Protein AF-0000000075577853 (afdb_homodimer)

Secondary structure (DSSP, 8-state):
-PPEEEEEEEEEEEEEEEEEETTEEEEEEEEE----TT--HHHHHHHHHHHHTTSSSEEEEEEEEEEEEEE---/-PPEEEEEEEEEEEEEEEEEETTEEEEEEEEE----TT--HHHHHHHHHHHHTTSSSEEEEEEEEEEEEEE---

InterPro domains:
  IPR012454 Domain of unknown function DUF1659 [PF07872] (3-71)

Nearest PDB structures (foldseek):
  8pw4-assembly2_B  TM=3.998E-01  e=3.072E-02  Salasvirus phi29
  8gkr-assembly1_A  TM=3.000E-01  e=1.582E+00  Homo sapiens
  4v8p-assembly2_DX  TM=3.932E-01  e=8.732E+00  Tetrahymena thermophila
  8pw4-assembly2_B  TM=4.000E-01  e=3.449E-02  Salasvirus phi29
  7qxs-assembly1_A  TM=3.908E-01  e=1.394E+00  Homo sapiens

Structure (mmCIF, N/CA/C/O backbone):
data_AF-0000000075577853-model_v1
#
loop_
_entity.id
_entity.type
_entity.pdbx_description
1 polymer 'DUF1659 domain-containing protein'
#
loop_
_atom_site.group_PDB
_atom_site.id
_atom_site.type_symbol
_atom_site.label_atom_id
_atom_site.label_alt_id
_atom_site.label_comp_id
_atom_site.label_asym_id
_atom_site.label_entity_id
_atom_site.label_seq_id
_atom_site.pdbx_PDB_ins_code
_atom_site.Cartn_x
_atom_site.Cartn_y
_atom_site.Cartn_z
_atom_site.occupancy
_atom_site.B_iso_or_equiv
_atom_site.auth_seq_id
_atom_site.auth_comp_id
_atom_site.auth_asym_id
_atom_site.auth_atom_id
_atom_site.pdbx_PDB_model_num
ATOM 1 N N . MET A 1 1 ? -2.492 -12.086 -23.734 1 73.75 1 MET A N 1
ATOM 2 C CA . MET A 1 1 ? -3.721 -11.336 -23.484 1 73.75 1 MET A CA 1
ATOM 3 C C . MET A 1 1 ? -3.498 -10.281 -22.406 1 73.75 1 MET A C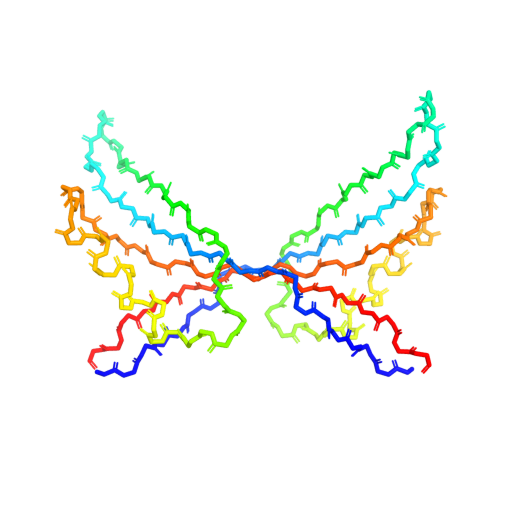 1
ATOM 5 O O . MET A 1 1 ? -2.572 -10.391 -21.594 1 73.75 1 MET A O 1
ATOM 9 N N . PRO A 1 2 ? -4.164 -9.008 -22.469 1 87.06 2 PRO A N 1
ATOM 10 C CA . PRO A 1 2 ? -3.83 -7.91 -21.562 1 87.06 2 PRO A CA 1
ATOM 11 C C . PRO A 1 2 ? -4.246 -8.188 -20.109 1 87.06 2 PRO A C 1
ATOM 13 O O . PRO A 1 2 ? -5.219 -8.914 -19.875 1 87.06 2 PRO A O 1
ATOM 16 N N . VAL A 1 3 ? -3.328 -7.934 -19.172 1 95.31 3 VAL A N 1
ATOM 17 C CA . VAL A 1 3 ? -3.635 -8.008 -17.75 1 95.31 3 VAL A CA 1
ATOM 18 C C . VAL A 1 3 ? -4.715 -6.984 -17.391 1 95.31 3 VAL A C 1
ATOM 20 O O . VAL A 1 3 ? -4.676 -5.848 -17.875 1 95.31 3 VAL A O 1
ATOM 23 N N . THR A 1 4 ? -5.824 -7.445 -16.766 1 96.25 4 THR A N 1
ATOM 24 C CA . THR A 1 4 ? -6.816 -6.523 -16.219 1 96.25 4 THR A CA 1
ATOM 25 C C . THR A 1 4 ? -6.645 -6.371 -14.711 1 96.25 4 THR A C 1
ATOM 27 O O . THR A 1 4 ? -5.82 -7.059 -14.102 1 96.25 4 THR A O 1
ATOM 30 N N . THR A 1 5 ? -7.34 -5.367 -14.242 1 96.06 5 THR A N 1
ATOM 31 C CA . THR A 1 5 ? -7.125 -5.09 -12.828 1 96.06 5 THR A CA 1
ATOM 32 C C . THR A 1 5 ? -8.453 -4.973 -12.094 1 96.06 5 THR A C 1
ATOM 34 O O . THR A 1 5 ? -9.477 -4.637 -12.695 1 96.06 5 THR A O 1
ATOM 37 N N . ASP A 1 6 ? -8.367 -5.379 -10.82 1 96.31 6 ASP A N 1
ATOM 38 C CA . ASP A 1 6 ? -9.477 -5.113 -9.914 1 96.31 6 ASP A CA 1
ATOM 39 C C . ASP A 1 6 ? -9.008 -4.332 -8.688 1 96.31 6 ASP A C 1
ATOM 41 O O . ASP A 1 6 ? -7.957 -4.637 -8.117 1 96.31 6 ASP A O 1
ATOM 45 N N . PHE A 1 7 ? -9.836 -3.303 -8.43 1 94.44 7 PHE A N 1
ATOM 46 C CA . PHE A 1 7 ? -9.555 -2.518 -7.234 1 94.44 7 PHE A CA 1
ATOM 47 C C . PHE A 1 7 ? -9.742 -3.359 -5.98 1 94.44 7 PHE A C 1
ATOM 49 O O . PHE A 1 7 ? -10.766 -4.027 -5.824 1 94.44 7 PHE A O 1
ATOM 56 N N . LEU A 1 8 ? -8.703 -3.332 -5.133 1 96 8 LEU A N 1
ATOM 57 C CA . LEU A 1 8 ? -8.844 -4.059 -3.875 1 96 8 LEU A CA 1
ATOM 58 C C . LEU A 1 8 ? -9.102 -3.098 -2.721 1 96 8 LEU A C 1
ATOM 60 O O . LEU A 1 8 ? -10.094 -3.229 -2.008 1 96 8 LEU A O 1
ATOM 64 N N . SER A 1 9 ? -8.125 -2.178 -2.506 1 95.5 9 SER A N 1
ATOM 65 C CA . SER A 1 9 ? -8.281 -1.248 -1.393 1 95.5 9 SER A CA 1
ATOM 66 C C . SER A 1 9 ? -7.527 0.053 -1.646 1 95.5 9 SER A C 1
ATOM 68 O O . SER A 1 9 ? -6.68 0.121 -2.539 1 95.5 9 SER A O 1
ATOM 70 N N . ASN A 1 10 ? -7.898 1.061 -0.938 1 94.25 10 ASN A N 1
ATOM 71 C CA . ASN A 1 10 ? -7.191 2.334 -0.854 1 94.25 10 ASN A CA 1
ATOM 72 C C . ASN A 1 10 ? -7.074 2.814 0.589 1 94.25 10 ASN A C 1
ATOM 74 O O . ASN A 1 10 ? -7.965 2.572 1.404 1 94.25 10 ASN A O 1
ATOM 78 N N . LYS A 1 11 ? -5.902 3.328 0.87 1 96.94 11 LYS A N 1
ATOM 79 C CA . LYS A 1 11 ? -5.664 3.857 2.209 1 96.94 11 LYS A CA 1
ATOM 80 C C . LYS A 1 11 ? -5.059 5.254 2.15 1 96.94 11 LYS A C 1
ATOM 82 O O . LYS A 1 11 ? -4.289 5.566 1.237 1 96.94 11 LYS A O 1
ATOM 87 N N . LEU A 1 12 ? -5.434 6.066 3.168 1 97.75 12 LEU A N 1
ATOM 88 C CA . LEU A 1 12 ? -4.844 7.383 3.398 1 97.75 12 LEU A CA 1
ATOM 89 C C . LEU A 1 12 ? -3.916 7.359 4.605 1 97.75 12 LEU A C 1
ATOM 91 O O . LEU A 1 12 ? -4.324 6.957 5.699 1 97.75 12 LEU A O 1
ATOM 95 N N . GLN A 1 13 ? -2.721 7.695 4.348 1 98.06 13 GLN A N 1
ATOM 96 C CA . GLN A 1 13 ? -1.759 7.828 5.438 1 98.06 13 GLN A CA 1
ATOM 97 C C . GLN A 1 13 ? -1.388 9.289 5.668 1 98.06 13 GLN A C 1
ATOM 99 O O . GLN A 1 13 ? -0.847 9.945 4.773 1 98.06 13 GLN A O 1
ATOM 104 N N . VAL A 1 14 ? -1.714 9.758 6.875 1 98 14 VAL A N 1
ATOM 105 C CA . VAL A 1 14 ? -1.328 11.109 7.273 1 98 14 VAL A CA 1
ATOM 106 C C . VAL A 1 14 ? -0.117 11.047 8.203 1 98 14 VAL A C 1
ATOM 108 O O . VAL A 1 14 ? -0.167 10.406 9.258 1 98 14 VAL A O 1
ATOM 111 N N . ARG A 1 15 ? 0.912 11.656 7.797 1 98 15 ARG A N 1
ATOM 112 C CA . ARG A 1 15 ? 2.125 11.711 8.609 1 98 15 ARG A CA 1
ATOM 113 C C . ARG A 1 15 ? 2.268 13.07 9.281 1 98 15 ARG A C 1
ATOM 115 O O . ARG A 1 15 ? 2.34 14.102 8.609 1 98 15 ARG A O 1
ATOM 122 N N . SER A 1 16 ? 2.336 12.945 10.625 1 97.75 16 SER A N 1
ATOM 123 C CA . SER A 1 16 ? 2.389 14.164 11.414 1 97.75 16 SER A CA 1
ATOM 124 C C . SER A 1 16 ? 3.672 14.242 12.234 1 97.75 16 SER A C 1
ATOM 126 O O . SER A 1 16 ? 4.191 13.211 12.68 1 97.75 16 SER A O 1
ATOM 128 N N . ASN A 1 17 ? 4.109 15.438 12.43 1 97.25 17 ASN A N 1
ATOM 129 C CA . ASN A 1 17 ? 5.332 15.734 13.164 1 97.25 17 ASN A CA 1
ATOM 130 C C . ASN A 1 17 ? 5.035 16.031 14.633 1 97.25 17 ASN A C 1
ATOM 132 O O . ASN A 1 17 ? 4.328 17 14.945 1 97.25 17 ASN A O 1
ATOM 136 N N . TYR A 1 18 ? 5.602 15.203 15.539 1 96.19 18 TYR A N 1
ATOM 137 C CA . TYR A 1 18 ? 5.336 15.336 16.969 1 96.19 18 TYR A CA 1
ATOM 138 C C . TYR A 1 18 ? 6.5 16 17.688 1 96.19 18 TYR A C 1
ATOM 140 O O . TYR A 1 18 ? 6.621 15.922 18.906 1 96.19 18 TYR A O 1
ATOM 148 N N . GLY A 1 19 ? 7.328 16.609 16.828 1 95.25 19 GLY A N 1
ATOM 149 C CA . GLY A 1 19 ? 8.438 17.359 17.391 1 95.25 19 GLY A CA 1
ATOM 150 C C . GLY A 1 19 ? 9.719 16.531 17.484 1 95.25 19 GLY A C 1
ATOM 151 O O . GLY A 1 19 ? 9.977 15.688 16.641 1 95.25 19 GLY A O 1
ATOM 152 N N . VAL A 1 20 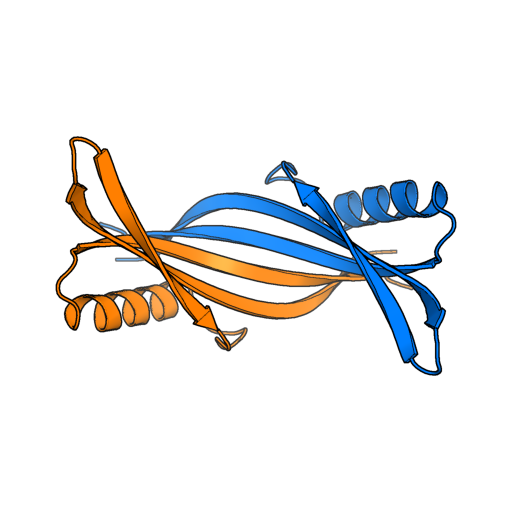? 10.766 17.047 18.297 1 95.5 20 VAL A N 1
ATOM 153 C CA . VAL A 1 20 ? 12.078 16.438 18.469 1 95.5 20 VAL A CA 1
ATOM 154 C C . VAL A 1 20 ? 12.195 15.836 19.859 1 95.5 20 VAL A C 1
ATOM 156 O O . VAL A 1 20 ? 11.852 16.484 20.859 1 95.5 20 VAL A O 1
ATOM 159 N N . VAL A 1 21 ? 12.438 14.547 19.906 1 94.44 21 VAL A N 1
ATOM 160 C CA . VAL A 1 21 ? 12.719 13.859 21.172 1 94.44 21 VAL A CA 1
ATOM 161 C C . VAL A 1 21 ? 14.148 13.32 21.156 1 94.44 21 VAL A C 1
ATOM 163 O O . VAL A 1 21 ? 14.531 12.586 20.234 1 94.44 21 VAL A O 1
ATOM 166 N N . ASP A 1 22 ? 14.938 13.742 22.141 1 96.25 22 ASP A N 1
ATOM 167 C CA . ASP A 1 22 ? 16.328 13.336 22.281 1 96.25 22 ASP A CA 1
ATOM 168 C C . ASP A 1 22 ? 17.109 13.625 21 1 96.25 22 ASP A C 1
ATOM 170 O O . ASP A 1 22 ? 17.859 12.773 20.531 1 96.25 22 ASP A O 1
ATOM 174 N N . GLY A 1 23 ? 16.828 14.648 20.312 1 95.56 23 GLY A N 1
ATOM 175 C CA . GLY A 1 23 ? 17.562 15.125 19.141 1 95.56 23 GLY A CA 1
ATOM 176 C C . GLY A 1 23 ? 17.094 14.508 17.844 1 95.56 23 GLY A C 1
ATOM 177 O O . GLY A 1 23 ? 17.641 14.781 16.781 1 95.56 23 GLY A O 1
ATOM 178 N N . LYS A 1 24 ? 16.062 13.688 17.984 1 95.56 24 LYS A N 1
ATOM 179 C CA . LYS A 1 24 ? 15.555 13.031 16.781 1 95.56 24 LYS A CA 1
ATOM 180 C C . LYS A 1 24 ? 14.102 13.43 16.516 1 95.56 24 LYS A C 1
ATOM 182 O O . LYS A 1 24 ? 13.312 13.562 17.453 1 95.56 24 LYS A O 1
ATOM 187 N N . GLU A 1 25 ? 13.797 13.727 15.258 1 95.69 25 GLU A N 1
ATOM 188 C CA . GLU A 1 25 ? 12.43 14.055 14.867 1 95.69 25 GLU A CA 1
ATOM 189 C C . GLU A 1 25 ? 11.508 12.844 15.023 1 95.69 25 GLU A C 1
ATOM 191 O O . GLU A 1 25 ? 11.883 11.727 14.68 1 95.69 25 GLU A O 1
ATOM 196 N N . VAL A 1 26 ? 10.352 13.125 15.609 1 96.88 26 VAL A N 1
ATOM 197 C CA . VAL A 1 26 ? 9.367 12.062 15.805 1 96.88 26 VAL A CA 1
ATOM 198 C C . VAL A 1 26 ? 8.211 12.25 14.82 1 96.88 26 VAL A C 1
ATOM 200 O O . VAL A 1 26 ? 7.453 13.219 14.922 1 96.88 26 VAL A O 1
ATOM 203 N N . ILE A 1 27 ? 8.117 11.391 13.828 1 96.69 27 ILE A N 1
ATOM 204 C CA . ILE A 1 27 ? 7.031 11.383 12.859 1 96.69 27 ILE A CA 1
ATOM 205 C C . ILE A 1 27 ? 6.148 10.156 13.094 1 96.69 27 ILE A C 1
ATOM 207 O O . ILE A 1 27 ? 6.648 9.039 13.219 1 96.69 27 ILE A O 1
ATOM 211 N N . LYS A 1 28 ? 4.844 10.453 13.258 1 96.62 28 LYS A N 1
ATOM 212 C CA . LYS A 1 28 ? 3.896 9.352 13.391 1 96.62 28 LYS A CA 1
ATOM 213 C C . LYS A 1 28 ? 2.906 9.328 12.227 1 96.62 28 LYS A C 1
ATOM 215 O O . LYS A 1 28 ? 2.463 10.383 11.766 1 96.62 28 LYS A O 1
ATOM 220 N N . SER A 1 29 ? 2.529 8.156 11.805 1 97.31 29 SER A N 1
ATOM 221 C CA . SER A 1 29 ? 1.593 7.969 10.703 1 97.31 29 SER A CA 1
ATOM 222 C C . SER A 1 29 ? 0.25 7.441 11.203 1 97.31 29 SER A C 1
ATOM 224 O O . SER A 1 29 ? 0.203 6.516 12.008 1 97.31 29 SER A O 1
ATOM 226 N N . LYS A 1 30 ? -0.764 8.07 10.805 1 96.62 30 LYS A N 1
ATOM 227 C CA . LYS A 1 30 ? -2.119 7.559 10.992 1 96.62 30 LYS A CA 1
ATOM 228 C C . LYS A 1 30 ? -2.727 7.105 9.672 1 96.62 30 LYS A C 1
ATOM 230 O O . LYS A 1 30 ? -2.662 7.828 8.672 1 96.62 30 LYS A O 1
ATOM 235 N N . THR A 1 31 ? -3.311 5.945 9.758 1 97.62 31 THR A N 1
ATOM 236 C CA . THR A 1 31 ? -3.84 5.352 8.531 1 97.62 31 THR A CA 1
ATOM 237 C C . THR A 1 31 ? -5.359 5.25 8.594 1 97.62 31 THR A C 1
ATOM 239 O O . THR A 1 31 ? -5.918 4.84 9.617 1 97.62 31 THR A O 1
ATOM 242 N N . TYR A 1 32 ? -6.004 5.664 7.555 1 95.31 32 TYR A N 1
ATOM 243 C CA . TYR A 1 32 ? -7.445 5.57 7.367 1 95.31 32 TYR A CA 1
ATOM 244 C C . TYR A 1 32 ? -7.785 4.699 6.164 1 95.31 32 TYR A C 1
ATOM 246 O O . TYR A 1 32 ? -7.363 4.984 5.043 1 95.31 32 TYR A O 1
ATOM 254 N N . SER A 1 33 ? -8.547 3.686 6.387 1 95.31 33 SER A N 1
ATOM 255 C CA . SER A 1 33 ? -8.875 2.707 5.355 1 95.31 33 SER A CA 1
ATOM 256 C C . SER A 1 33 ? -10.297 2.896 4.844 1 95.31 33 SER A C 1
ATOM 258 O O . SER A 1 33 ? -10.938 3.91 5.137 1 95.31 33 SER A O 1
ATOM 260 N N . HIS A 1 34 ? -10.625 2.182 3.805 1 90.56 34 HIS A N 1
ATOM 261 C CA . HIS A 1 34 ? -11.984 2.098 3.277 1 90.56 34 HIS A CA 1
ATOM 262 C C . HIS A 1 34 ? -12.352 3.361 2.506 1 90.56 34 HIS A C 1
ATOM 264 O O . HIS A 1 34 ? -13.492 3.834 2.588 1 90.56 34 HIS A O 1
ATOM 270 N N . LEU A 1 35 ? -11.422 3.973 1.837 1 92.38 35 LEU A N 1
ATOM 271 C CA . LEU A 1 35 ? -11.734 5.047 0.9 1 92.38 35 LEU A CA 1
ATOM 272 C C . LEU A 1 35 ? -12.43 4.5 -0.341 1 92.38 35 LEU A C 1
ATOM 274 O O . LEU A 1 35 ? -12.195 3.357 -0.738 1 92.38 35 LEU A O 1
ATOM 278 N N . LYS A 1 36 ? -13.305 5.363 -0.887 1 91.19 36 LYS A N 1
ATOM 279 C CA . LYS A 1 36 ? -13.977 4.961 -2.121 1 91.19 36 LYS A CA 1
ATOM 280 C C . LYS A 1 36 ? -12.992 4.852 -3.275 1 91.19 36 LYS A C 1
ATOM 282 O O . LYS A 1 36 ? -12.062 5.656 -3.385 1 91.19 36 LYS A O 1
ATOM 287 N N . GLU A 1 37 ? -13.141 3.922 -4.156 1 91.38 37 GLU A N 1
ATOM 288 C CA . GLU A 1 37 ? -12.336 3.768 -5.363 1 91.38 37 GLU A CA 1
ATOM 289 C C . GLU A 1 37 ? -12.383 5.027 -6.223 1 91.38 37 GLU A C 1
ATOM 291 O O . GLU A 1 37 ? -11.406 5.359 -6.902 1 91.38 37 GLU A O 1
ATOM 296 N N . THR A 1 38 ? -13.477 5.777 -6.145 1 94.12 38 THR A N 1
ATOM 297 C CA . THR A 1 38 ? -13.719 6.922 -7.016 1 94.12 38 THR A CA 1
ATOM 298 C C . THR A 1 38 ? -13.219 8.211 -6.363 1 94.12 38 THR A C 1
ATOM 300 O O . THR A 1 38 ? -13.305 9.289 -6.957 1 94.12 38 THR A O 1
ATOM 303 N N . ALA A 1 39 ? -12.773 8.109 -5.148 1 94.5 39 ALA A N 1
ATOM 304 C CA . ALA A 1 39 ? -12.273 9.305 -4.488 1 94.5 39 ALA A CA 1
ATOM 305 C C . ALA A 1 39 ? -11.125 9.93 -5.273 1 94.5 39 ALA A C 1
ATOM 307 O O . ALA A 1 39 ? -10.195 9.227 -5.68 1 94.5 39 ALA A O 1
ATOM 308 N N . THR A 1 40 ? -11.156 11.266 -5.473 1 94.62 40 THR A N 1
ATOM 309 C CA . THR A 1 40 ? -10.086 11.969 -6.172 1 94.62 40 THR A CA 1
ATOM 310 C C . THR A 1 40 ? -8.969 12.352 -5.207 1 94.62 40 THR A C 1
ATOM 312 O O . THR A 1 40 ? -9.188 12.422 -3.994 1 94.62 40 THR A O 1
ATOM 315 N N . ASP A 1 41 ? -7.805 12.602 -5.789 1 95.88 41 ASP A N 1
ATOM 316 C CA . ASP A 1 41 ? -6.684 13.055 -4.973 1 95.88 41 ASP A CA 1
ATOM 317 C C . ASP A 1 41 ? -7.031 14.352 -4.234 1 95.88 41 ASP A C 1
ATOM 319 O O . ASP A 1 41 ? -6.613 14.547 -3.092 1 95.88 41 ASP A O 1
ATOM 323 N N . ASP A 1 42 ? -7.805 15.203 -4.891 1 96.25 42 ASP A N 1
ATOM 324 C CA . ASP A 1 42 ? -8.234 16.453 -4.25 1 96.25 42 ASP A CA 1
ATOM 325 C C . ASP A 1 42 ? -9.109 16.172 -3.037 1 96.25 42 ASP A C 1
ATOM 327 O O . ASP A 1 42 ? -8.938 16.781 -1.981 1 96.25 42 ASP A O 1
ATOM 331 N N . ASP A 1 43 ? -10.07 15.219 -3.225 1 95.06 43 ASP A N 1
ATOM 332 C CA . ASP A 1 43 ? -10.969 14.859 -2.129 1 95.06 43 ASP A CA 1
ATOM 333 C C . ASP A 1 43 ? -10.195 14.25 -0.961 1 95.06 43 ASP A C 1
ATOM 335 O O . ASP A 1 43 ? -10.438 14.594 0.197 1 95.06 43 ASP A O 1
ATOM 339 N N . ILE A 1 44 ? -9.297 13.406 -1.264 1 96.75 44 ILE A N 1
ATOM 340 C CA . ILE A 1 44 ? -8.508 12.711 -0.255 1 96.75 44 ILE A CA 1
ATOM 341 C C . ILE A 1 44 ? -7.672 13.719 0.535 1 96.75 44 ILE A C 1
ATOM 343 O O . ILE A 1 44 ? -7.637 13.672 1.767 1 96.75 44 ILE A O 1
ATOM 347 N N . TYR A 1 45 ? -7.074 14.602 -0.151 1 97 45 TYR A N 1
ATOM 348 C CA . TYR A 1 45 ? -6.242 15.594 0.523 1 97 45 TYR A CA 1
ATOM 349 C C . TYR A 1 45 ? -7.082 16.5 1.414 1 97 45 TYR A C 1
ATOM 351 O O . TYR A 1 45 ? -6.66 16.859 2.514 1 97 45 TYR A O 1
ATOM 359 N N . ALA A 1 46 ? -8.203 16.875 0.911 1 96 46 ALA A N 1
ATOM 360 C CA . ALA A 1 46 ? -9.094 17.734 1.697 1 96 46 ALA A CA 1
ATOM 361 C C . ALA A 1 46 ? -9.477 17.062 3.012 1 96 46 ALA A C 1
ATOM 363 O O . ALA A 1 46 ? -9.531 17.703 4.059 1 96 46 ALA A O 1
ATOM 364 N N . VAL A 1 47 ? -9.758 15.766 2.982 1 95.75 47 VAL A N 1
ATOM 365 C CA . VAL A 1 47 ? -10.086 15.016 4.191 1 95.75 47 VAL A CA 1
ATOM 366 C C . VAL A 1 47 ? -8.891 15.016 5.141 1 95.75 47 VAL A C 1
ATOM 368 O O . VAL A 1 47 ? -9.047 15.25 6.34 1 95.75 47 VAL A O 1
ATOM 371 N N . ALA A 1 48 ? -7.707 14.758 4.605 1 97.06 48 ALA A N 1
ATOM 372 C CA . ALA A 1 48 ? -6.484 14.758 5.406 1 97.06 48 ALA A CA 1
ATOM 373 C C . ALA A 1 48 ? -6.305 16.094 6.133 1 97.06 48 ALA A C 1
ATOM 375 O O . ALA A 1 48 ? -5.977 16.125 7.32 1 97.06 48 ALA A O 1
ATOM 376 N N . GLU A 1 49 ? -6.559 17.156 5.355 1 95.75 49 GLU A N 1
ATOM 377 C CA . GLU A 1 49 ? -6.426 18.484 5.941 1 95.75 49 GLU A CA 1
ATOM 378 C C . GLU A 1 49 ? -7.426 18.703 7.074 1 95.75 49 GLU A C 1
ATOM 380 O O . GLU A 1 49 ? -7.086 19.281 8.109 1 95.75 49 GLU A O 1
ATOM 385 N N . SER A 1 50 ? -8.625 18.25 6.762 1 96.81 50 SER A N 1
ATOM 386 C CA . SER A 1 50 ? -9.656 18.375 7.781 1 96.81 50 SER A CA 1
ATOM 387 C C . SER A 1 50 ? -9.281 17.609 9.047 1 96.81 50 SER A C 1
ATOM 389 O O . SER A 1 50 ? -9.414 18.125 10.156 1 96.81 50 SER A O 1
ATOM 391 N N . LEU A 1 51 ? -8.781 16.422 8.867 1 95.56 51 LEU A N 1
ATOM 392 C CA . LEU A 1 51 ? -8.352 15.586 9.984 1 95.56 51 LEU A CA 1
ATOM 393 C C . LEU A 1 51 ? -7.195 16.234 10.734 1 95.56 51 LEU A C 1
ATOM 395 O O . LEU A 1 51 ? -7.191 16.266 11.969 1 95.56 51 LEU A O 1
ATOM 399 N N . ALA A 1 52 ? -6.266 16.719 10.023 1 95 52 ALA A N 1
ATOM 400 C CA . ALA A 1 52 ? -5.082 17.328 10.602 1 95 52 ALA A CA 1
ATOM 401 C C . ALA A 1 52 ? -5.453 18.562 11.422 1 95 52 ALA A C 1
ATOM 403 O O . ALA A 1 52 ? -4.824 18.859 12.438 1 95 52 ALA A O 1
ATOM 404 N N . SER A 1 53 ? -6.434 19.266 10.961 1 96.31 53 SER A N 1
ATOM 405 C CA . SER A 1 53 ? -6.832 20.5 11.625 1 96.31 53 SER A CA 1
ATOM 406 C C . SER A 1 53 ? -7.402 20.219 13.016 1 96.31 53 SER A C 1
ATOM 408 O O . SER A 1 53 ? -7.492 21.125 13.844 1 96.31 53 SER A O 1
ATOM 410 N N . LEU A 1 54 ? -7.723 18.984 13.305 1 94.44 54 LEU A N 1
ATOM 411 C CA . LEU A 1 54 ? -8.305 18.594 14.586 1 94.44 54 LEU A CA 1
ATOM 412 C C . LEU A 1 54 ? -7.242 18.031 15.516 1 94.44 54 LEU A C 1
ATOM 414 O O . LEU A 1 54 ? -7.555 17.578 16.625 1 94.44 54 LEU A O 1
ATOM 418 N N . GLN A 1 55 ? -6.004 18.047 15.094 1 93.81 55 GLN A N 1
ATOM 419 C CA . GLN A 1 55 ? -4.941 17.422 15.867 1 93.81 55 GLN A CA 1
ATOM 420 C C . GLN A 1 55 ? -3.871 18.422 16.266 1 93.81 55 GLN A C 1
ATOM 422 O O . GLN A 1 55 ? -3.777 19.5 15.688 1 93.81 55 GLN A O 1
ATOM 427 N N . VAL A 1 56 ? -3.168 18.078 17.219 1 94.94 56 VAL A N 1
ATOM 428 C CA . VAL A 1 56 ? -2.15 18.984 17.766 1 94.94 56 VAL A CA 1
ATOM 429 C C . VAL A 1 56 ? -0.903 18.938 16.891 1 94.94 56 VAL A C 1
ATOM 431 O O . VAL A 1 56 ? -0.337 19.984 16.547 1 94.94 56 VAL A O 1
ATOM 434 N N . PRO A 1 57 ? -0.454 17.766 16.547 1 96 57 PRO A N 1
ATOM 435 C CA . PRO A 1 57 ? 0.758 17.734 15.727 1 96 57 PRO A CA 1
ATOM 436 C C . PRO A 1 57 ? 0.549 18.359 14.344 1 96 57 PRO A C 1
ATOM 438 O O . PRO A 1 57 ? -0.575 18.375 13.836 1 96 57 PRO A O 1
ATOM 441 N N . THR A 1 58 ? 1.646 18.797 13.703 1 95.56 58 THR A N 1
ATOM 442 C CA . THR A 1 58 ? 1.578 19.391 12.367 1 95.56 58 THR A CA 1
ATOM 443 C C . THR A 1 58 ? 1.651 18.297 11.297 1 95.56 58 THR A C 1
ATOM 445 O O . THR A 1 58 ? 2.527 17.438 11.336 1 95.56 58 THR A O 1
ATOM 448 N N . MET A 1 59 ? 0.674 18.375 10.375 1 96.75 59 MET A N 1
ATOM 449 C CA . MET A 1 59 ? 0.689 17.453 9.234 1 96.75 59 MET A CA 1
ATOM 450 C C . MET A 1 59 ? 1.88 17.734 8.32 1 96.75 59 MET A C 1
ATOM 452 O O . MET A 1 59 ? 2.084 18.875 7.895 1 96.75 59 MET A O 1
ATOM 456 N N . GLU A 1 60 ? 2.641 16.688 8.102 1 96.31 60 GLU A N 1
ATOM 457 C CA . GLU A 1 60 ? 3.82 16.859 7.258 1 96.31 60 GLU A CA 1
ATOM 458 C C . GLU A 1 60 ? 3.59 16.25 5.875 1 96.31 60 GLU A C 1
A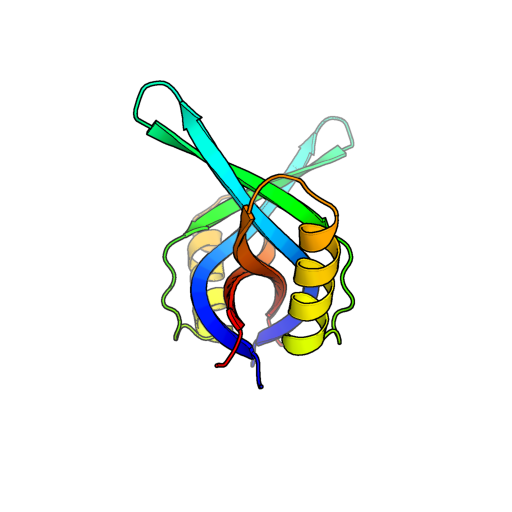TOM 460 O O . GLU A 1 60 ? 3.992 16.828 4.863 1 96.31 60 GLU A O 1
ATOM 465 N N . GLU A 1 61 ? 3.035 15.086 5.797 1 97.62 61 GLU A N 1
ATOM 466 C CA . GLU A 1 61 ? 2.846 14.391 4.523 1 97.62 61 GLU A CA 1
ATOM 467 C C . GLU A 1 61 ? 1.487 13.695 4.469 1 97.62 61 GLU A C 1
ATOM 469 O O . GLU A 1 61 ? 0.97 13.258 5.496 1 97.62 61 GLU A O 1
ATOM 474 N N . VAL A 1 62 ? 0.971 13.633 3.26 1 98.25 62 VAL A N 1
ATOM 475 C CA . VAL A 1 62 ? -0.213 12.844 2.936 1 98.25 62 VAL A CA 1
ATOM 476 C C . VAL A 1 62 ? 0.133 11.805 1.872 1 98.25 62 VAL A C 1
ATOM 478 O O . VAL A 1 62 ? 0.581 12.148 0.777 1 98.25 62 VAL A O 1
ATOM 481 N N . ILE A 1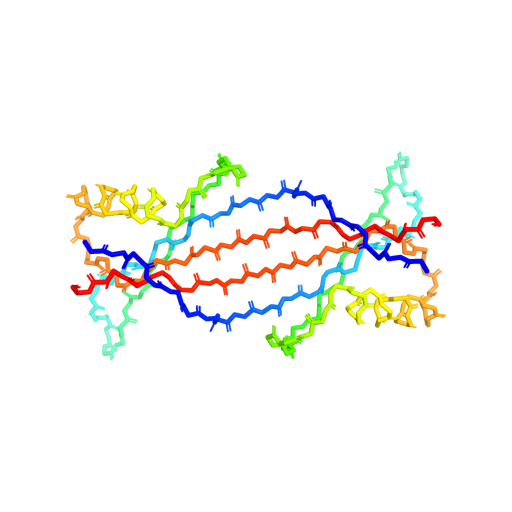 63 ? -0.039 10.523 2.23 1 98.19 63 ILE A N 1
ATOM 482 C CA . ILE A 1 63 ? 0.336 9.43 1.34 1 98.19 63 ILE A CA 1
ATOM 483 C C . ILE A 1 63 ? -0.89 8.578 1.023 1 98.19 63 ILE A C 1
ATOM 485 O O . ILE A 1 63 ? -1.648 8.211 1.925 1 98.19 63 ILE A O 1
ATOM 489 N N . LYS A 1 64 ? -1.133 8.359 -0.259 1 97.5 64 LYS A N 1
ATOM 490 C CA . LYS A 1 64 ? -2.16 7.445 -0.747 1 97.5 64 LYS A CA 1
ATOM 491 C C . LYS A 1 64 ? -1.568 6.078 -1.067 1 97.5 64 LYS A C 1
ATOM 493 O O . LYS A 1 64 ? -0.551 5.98 -1.758 1 97.5 64 LYS A O 1
ATOM 498 N N . ILE A 1 65 ? -2.174 5.066 -0.506 1 97.56 65 ILE A N 1
ATOM 499 C CA . ILE A 1 65 ? -1.75 3.693 -0.762 1 97.56 65 ILE A CA 1
ATOM 500 C C . ILE A 1 65 ? -2.871 2.93 -1.462 1 97.56 65 ILE A C 1
ATOM 502 O O . ILE A 1 65 ? -3.98 2.816 -0.932 1 97.56 65 ILE A O 1
ATOM 506 N N . GLU A 1 66 ? -2.605 2.41 -2.619 1 96.69 66 GLU A N 1
ATOM 507 C CA . GLU A 1 66 ? -3.598 1.675 -3.398 1 96.69 66 GLU A CA 1
ATOM 508 C C . GLU A 1 66 ? -3.15 0.235 -3.641 1 96.69 66 GLU A C 1
ATOM 510 O O . GLU A 1 66 ? -1.992 -0.012 -3.979 1 96.69 66 GLU A O 1
ATOM 515 N N . SER A 1 67 ? -4.055 -0.655 -3.344 1 97.56 67 SER A N 1
ATOM 516 C CA . SER A 1 67 ? -3.85 -2.064 -3.662 1 97.56 67 SER A CA 1
ATOM 517 C C . SER A 1 67 ? -4.73 -2.502 -4.828 1 97.56 67 SER A C 1
ATOM 519 O O . SER A 1 67 ? -5.941 -2.285 -4.812 1 97.56 67 SER A O 1
ATOM 521 N N . THR A 1 68 ? -4.156 -3.152 -5.758 1 97.12 68 THR A N 1
ATOM 522 C CA . THR A 1 68 ? -4.84 -3.568 -6.977 1 97.12 68 THR A CA 1
ATOM 523 C C . THR A 1 68 ? -4.535 -5.031 -7.293 1 97.12 68 THR A C 1
ATOM 525 O O . THR A 1 68 ? -3.381 -5.457 -7.242 1 97.12 68 THR A O 1
ATOM 528 N N . LEU A 1 69 ? -5.602 -5.785 -7.555 1 98.12 69 LEU A N 1
ATOM 529 C CA . LEU A 1 69 ? -5.457 -7.168 -7.996 1 98.12 69 LEU A CA 1
ATOM 530 C C . LEU A 1 69 ? -5.152 -7.234 -9.492 1 98.12 69 LEU A C 1
ATOM 532 O O . LEU A 1 69 ? -5.84 -6.602 -10.297 1 98.12 69 LEU A O 1
ATOM 536 N N . LEU A 1 70 ? -4.137 -7.93 -9.844 1 98 70 LEU A N 1
ATOM 537 C CA . LEU A 1 70 ? -3.822 -8.148 -11.25 1 98 70 LEU A CA 1
ATOM 538 C C . LEU A 1 70 ? -4.34 -9.508 -11.711 1 98 70 LEU A C 1
ATOM 540 O O . LEU A 1 70 ? -4.066 -10.531 -11.078 1 98 70 LEU A O 1
ATOM 544 N N . ILE A 1 71 ? -5.074 -9.484 -12.781 1 96.25 71 ILE A N 1
ATOM 545 C CA . ILE A 1 71 ? -5.723 -10.68 -13.289 1 96.25 71 ILE A CA 1
ATOM 546 C C . ILE A 1 71 ? -5.277 -10.938 -14.727 1 96.25 71 ILE A C 1
ATOM 548 O O . ILE A 1 71 ? -5.441 -10.078 -15.602 1 96.25 71 ILE A O 1
ATOM 552 N N . PRO A 1 72 ? -4.625 -12.102 -14.852 1 89.12 72 PRO A N 1
ATOM 553 C CA . PRO A 1 72 ? -4.258 -12.406 -16.234 1 89.12 72 PRO A CA 1
ATOM 554 C C . PRO A 1 72 ? -5.473 -12.508 -17.156 1 89.12 72 PRO A C 1
ATOM 556 O O . PRO A 1 72 ? -6.504 -13.055 -16.766 1 89.12 72 PRO A O 1
ATOM 559 N N . GLY A 1 73 ? -5.41 -11.609 -18.156 1 77.31 73 GLY A N 1
ATOM 560 C CA . GLY A 1 73 ? -6.473 -11.727 -19.156 1 77.31 73 GLY A CA 1
ATOM 561 C C . GLY A 1 73 ? -6.5 -13.078 -19.844 1 77.31 73 GLY A C 1
ATOM 562 O O . GLY A 1 73 ? -5.477 -13.766 -19.906 1 77.31 73 GLY A O 1
ATOM 563 N N . VAL A 1 74 ? -7.664 -13.633 -19.938 1 60.06 74 VAL A N 1
ATOM 564 C CA . VAL A 1 74 ? -7.836 -14.867 -20.703 1 60.06 74 VAL A CA 1
ATOM 565 C C . VAL A 1 74 ? -7.453 -14.625 -22.156 1 60.06 74 VAL A C 1
ATOM 567 O O . VAL A 1 74 ? -7.621 -13.516 -22.672 1 60.06 74 VAL A O 1
ATOM 570 N N . MET B 1 1 ? -6.422 25.078 -5.477 1 72.81 1 MET B N 1
ATOM 571 C CA . MET B 1 1 ? -5.344 24.719 -6.391 1 72.81 1 MET B CA 1
ATOM 572 C C . MET B 1 1 ? -5.219 23.203 -6.504 1 72.81 1 MET B C 1
ATOM 574 O O . MET B 1 1 ? -5.629 22.469 -5.602 1 72.81 1 MET B O 1
ATOM 578 N N . PRO B 1 2 ? -4.914 22.562 -7.762 1 87.44 2 PRO B N 1
ATOM 579 C CA . PRO B 1 2 ? -4.973 21.109 -7.941 1 87.44 2 PRO B CA 1
ATOM 580 C C . PRO B 1 2 ? -3.879 20.375 -7.168 1 87.44 2 PRO B C 1
ATOM 582 O O . PRO B 1 2 ? -2.793 20.922 -6.961 1 87.44 2 PRO B O 1
ATOM 585 N N . VAL B 1 3 ? -4.27 19.344 -6.438 1 95.38 3 VAL B N 1
ATOM 586 C CA . VAL B 1 3 ? -3.318 18.453 -5.773 1 95.38 3 VAL B CA 1
ATOM 587 C C . VAL B 1 3 ? -2.457 17.75 -6.816 1 95.38 3 VAL B C 1
ATOM 589 O O . VAL B 1 3 ? -2.963 17.297 -7.848 1 95.38 3 VAL B O 1
ATOM 592 N N . THR B 1 4 ? -1.111 17.859 -6.695 1 96.38 4 THR B N 1
ATOM 593 C CA . THR B 1 4 ? -0.21 17.078 -7.523 1 96.38 4 THR B CA 1
ATOM 594 C C . THR B 1 4 ? 0.324 15.875 -6.746 1 96.38 4 THR B C 1
ATOM 596 O O . THR B 1 4 ? 0.065 15.734 -5.547 1 96.38 4 THR B O 1
ATOM 599 N N . THR B 1 5 ? 0.91 15 -7.539 1 96.12 5 THR B N 1
ATOM 600 C CA . THR B 1 5 ? 1.334 13.773 -6.883 1 96.12 5 THR B CA 1
ATOM 601 C C . THR B 1 5 ? 2.793 13.461 -7.207 1 96.12 5 THR B C 1
ATOM 603 O O . THR B 1 5 ? 3.305 13.875 -8.25 1 96.12 5 THR B O 1
ATOM 606 N N . ASP B 1 6 ? 3.41 12.836 -6.199 1 96.38 6 ASP B N 1
ATOM 607 C CA . ASP B 1 6 ? 4.73 12.258 -6.43 1 96.38 6 ASP B CA 1
ATOM 608 C C . ASP B 1 6 ? 4.742 10.766 -6.094 1 96.38 6 ASP B C 1
ATOM 610 O O . ASP B 1 6 ? 4.195 10.352 -5.07 1 96.38 6 ASP B O 1
ATOM 614 N N . PHE B 1 7 ? 5.348 10.055 -7.086 1 94.56 7 PHE B N 1
ATOM 615 C CA . PHE B 1 7 ? 5.508 8.625 -6.859 1 94.56 7 PHE B CA 1
ATOM 616 C C . PHE B 1 7 ? 6.453 8.359 -5.695 1 94.56 7 PHE B C 1
ATOM 618 O O . PHE B 1 7 ? 7.551 8.922 -5.637 1 94.56 7 PHE B O 1
ATOM 625 N N . LEU B 1 8 ? 5.961 7.535 -4.75 1 96.06 8 LEU B N 1
ATOM 626 C CA . LEU B 1 8 ? 6.84 7.184 -3.643 1 96.06 8 LEU B CA 1
ATOM 627 C C . LEU B 1 8 ? 7.402 5.777 -3.82 1 96.06 8 LEU B C 1
ATOM 629 O O . LEU B 1 8 ? 8.625 5.59 -3.834 1 96.06 8 LEU B O 1
ATOM 633 N N . SER B 1 9 ? 6.473 4.785 -3.873 1 95.62 9 SER B N 1
ATOM 634 C CA . SER B 1 9 ? 6.934 3.406 -4.004 1 95.62 9 SER B CA 1
ATOM 635 C C . SER B 1 9 ? 5.887 2.531 -4.68 1 95.62 9 SER B C 1
ATOM 637 O O . SER B 1 9 ? 4.727 2.93 -4.805 1 95.62 9 SER B O 1
ATOM 639 N N . ASN B 1 10 ? 6.324 1.424 -5.172 1 94.12 10 ASN B N 1
ATOM 640 C CA . ASN B 1 10 ? 5.48 0.341 -5.668 1 94.12 10 ASN B CA 1
ATOM 641 C C . ASN B 1 10 ? 5.965 -1.019 -5.172 1 94.12 10 ASN B C 1
ATOM 643 O O . ASN B 1 10 ? 7.16 -1.221 -4.969 1 94.12 10 ASN B O 1
ATOM 647 N N . LYS B 1 11 ? 4.98 -1.812 -4.836 1 96.94 11 LYS B N 1
ATOM 648 C CA . LYS B 1 11 ? 5.301 -3.16 -4.375 1 96.94 11 LYS B CA 1
ATOM 649 C C . LYS B 1 11 ? 4.453 -4.203 -5.102 1 96.94 11 LYS B C 1
ATOM 651 O O . LYS B 1 11 ? 3.299 -3.945 -5.438 1 96.94 11 LYS B O 1
ATOM 656 N N . LEU B 1 12 ? 5.09 -5.387 -5.301 1 97.81 12 LEU B N 1
ATOM 657 C CA . LEU B 1 12 ? 4.414 -6.57 -5.82 1 97.81 12 LEU B CA 1
ATOM 658 C C . LEU B 1 12 ? 4.199 -7.602 -4.715 1 97.81 12 LEU B C 1
ATOM 660 O O . LEU B 1 12 ? 5.152 -8.008 -4.047 1 97.81 12 LEU B O 1
ATOM 664 N N . GLN B 1 13 ? 2.984 -7.906 -4.516 1 98.06 13 GLN B N 1
ATOM 665 C CA . GLN B 1 13 ? 2.656 -8.969 -3.57 1 98.06 13 GLN B CA 1
ATOM 666 C C . GLN B 1 13 ? 2.127 -10.203 -4.293 1 98.06 13 GLN B C 1
ATOM 668 O O . GLN B 1 13 ? 1.097 -10.141 -4.965 1 98.06 13 GLN B O 1
ATOM 673 N N . VAL B 1 14 ? 2.879 -11.289 -4.145 1 98 14 VAL B N 1
ATOM 674 C CA . VAL B 1 14 ? 2.447 -12.57 -4.695 1 98 14 VAL B CA 1
ATOM 675 C C . VAL B 1 14 ? 1.873 -13.445 -3.58 1 98 14 VAL B C 1
ATOM 677 O O . VAL B 1 14 ? 2.555 -13.727 -2.592 1 98 14 VAL B O 1
ATOM 680 N N . ARG B 1 15 ? 0.669 -13.812 -3.73 1 98 15 ARG B N 1
ATOM 681 C CA . ARG B 1 15 ? 0.014 -14.68 -2.758 1 98 15 ARG B CA 1
ATOM 682 C C . ARG B 1 15 ? -0.081 -16.109 -3.279 1 98 15 ARG B C 1
ATOM 684 O O . ARG B 1 15 ? -0.687 -16.359 -4.324 1 98 15 ARG B O 1
ATOM 691 N N . SER B 1 16 ? 0.539 -16.969 -2.451 1 97.81 16 SER B N 1
ATOM 692 C CA . SER B 1 16 ? 0.602 -18.375 -2.863 1 97.81 16 SER B CA 1
ATOM 693 C C . SER B 1 16 ? -0.115 -19.281 -1.865 1 97.81 16 SER B C 1
ATOM 695 O O . SER B 1 16 ? -0.112 -19 -0.663 1 97.81 16 SER B O 1
ATOM 697 N N . ASN B 1 17 ? -0.688 -20.312 -2.396 1 97.25 17 ASN B N 1
ATOM 698 C CA . ASN B 1 17 ? -1.437 -21.297 -1.63 1 97.25 17 ASN B CA 1
ATOM 699 C C . ASN B 1 17 ? -0.552 -22.469 -1.215 1 97.25 17 ASN B C 1
ATOM 701 O O . ASN B 1 17 ? -0.006 -23.172 -2.066 1 97.25 17 ASN B O 1
ATOM 705 N N . TYR B 1 18 ? -0.406 -22.672 0.106 1 96.25 18 TYR B N 1
ATOM 706 C CA . TYR B 1 18 ? 0.479 -23.703 0.637 1 96.25 18 TYR B CA 1
ATOM 707 C C . TYR B 1 18 ? -0.315 -24.922 1.089 1 96.25 18 TYR B C 1
ATOM 709 O O . TYR B 1 18 ? 0.198 -25.766 1.829 1 96.25 18 TYR B O 1
ATOM 717 N N . GLY B 1 19 ? -1.57 -24.891 0.616 1 95.31 19 GLY B N 1
ATOM 718 C CA . GLY B 1 19 ? -2.404 -26.047 0.925 1 95.31 19 GLY B CA 1
ATOM 719 C C . GLY B 1 19 ? -3.268 -25.844 2.156 1 95.31 19 GLY B C 1
ATOM 720 O O . GLY B 1 19 ? -3.719 -24.734 2.428 1 95.31 19 GLY B O 1
ATOM 721 N N . VAL B 1 20 ? -3.883 -26.984 2.729 1 95.44 20 VAL B N 1
ATOM 722 C CA . VAL B 1 20 ? -4.785 -26.969 3.875 1 95.44 20 VAL B CA 1
ATOM 723 C C . VAL B 1 20 ? -4.09 -27.578 5.09 1 95.44 20 VAL B C 1
ATOM 725 O O . VAL B 1 20 ? -3.465 -28.641 4.996 1 95.44 20 VAL B O 1
ATOM 728 N N . VAL B 1 21 ? -3.992 -26.797 6.148 1 94.38 21 VAL B N 1
ATOM 729 C CA . VAL B 1 21 ? -3.484 -27.266 7.43 1 94.38 21 VAL B CA 1
ATOM 730 C C . VAL B 1 21 ? -4.59 -27.203 8.484 1 94.38 21 VAL B C 1
ATOM 732 O O . VAL B 1 21 ? -5.191 -26.156 8.695 1 94.38 21 VAL B O 1
ATOM 735 N N . ASP B 1 22 ? -4.883 -28.359 9.086 1 96.25 22 ASP B N 1
ATOM 736 C CA . ASP B 1 22 ? -5.914 -28.469 10.109 1 96.25 22 ASP B CA 1
ATOM 737 C C . ASP B 1 22 ? -7.254 -27.938 9.602 1 96.25 22 ASP B C 1
ATOM 739 O O . ASP B 1 22 ? -7.938 -27.188 10.305 1 96.25 22 ASP B O 1
ATOM 743 N N . GLY B 1 23 ? -7.562 -28.109 8.383 1 95.62 23 GLY B N 1
ATOM 744 C CA . GLY B 1 23 ? -8.844 -27.781 7.777 1 95.62 23 GLY B CA 1
ATOM 745 C C . GLY B 1 23 ? -8.93 -26.344 7.301 1 95.62 23 GLY B C 1
ATOM 746 O O . GLY B 1 23 ? -9.969 -25.906 6.809 1 95.62 23 GLY B O 1
ATOM 747 N N . LYS B 1 24 ? -7.824 -25.656 7.465 1 95.62 24 LYS B N 1
ATOM 748 C CA . LYS B 1 24 ? -7.816 -24.25 7.043 1 95.62 24 LYS B CA 1
ATOM 749 C C . LYS B 1 24 ? -6.793 -24.016 5.934 1 95.62 24 LYS B C 1
ATOM 751 O O . LYS B 1 24 ? -5.703 -24.594 5.957 1 95.62 24 LYS B O 1
ATOM 756 N N . GLU B 1 25 ? -7.195 -23.266 4.91 1 95.81 25 GLU B N 1
ATOM 757 C CA . GLU B 1 25 ? -6.289 -22.922 3.822 1 95.81 25 GLU B CA 1
ATOM 758 C C . GLU B 1 25 ? -5.168 -22 4.312 1 95.81 25 GLU B C 1
ATOM 760 O O . GLU B 1 25 ? -5.41 -21.078 5.094 1 95.81 25 GLU B O 1
ATOM 765 N N . VAL B 1 26 ? -3.965 -22.359 3.873 1 96.94 26 VAL B N 1
ATOM 766 C CA . VAL B 1 26 ? -2.805 -21.562 4.25 1 96.94 26 VAL B CA 1
ATOM 767 C C . VAL B 1 26 ? -2.33 -20.75 3.051 1 96.94 26 VAL B C 1
ATOM 769 O O . VAL B 1 26 ? -1.859 -21.312 2.057 1 96.94 26 VAL B O 1
ATOM 772 N N . ILE B 1 27 ? -2.527 -19.438 3.092 1 96.75 27 ILE B N 1
ATOM 773 C CA . ILE B 1 27 ? -2.061 -18.516 2.07 1 96.75 27 ILE B CA 1
ATOM 774 C C . ILE B 1 27 ? -0.932 -17.656 2.633 1 96.75 27 ILE B C 1
ATOM 776 O O . ILE B 1 27 ? -1.053 -17.094 3.727 1 96.75 27 ILE B O 1
ATOM 780 N N . LYS B 1 28 ? 0.178 -17.688 1.896 1 96.62 28 LYS B N 1
ATOM 781 C CA . LYS B 1 28 ? 1.288 -16.812 2.287 1 96.62 28 LYS B CA 1
ATOM 782 C C . LYS B 1 28 ? 1.58 -15.773 1.213 1 96.62 28 LYS B C 1
ATOM 784 O O . LYS B 1 28 ? 1.507 -16.062 0.018 1 96.62 28 LYS B O 1
ATOM 789 N N . SER B 1 29 ? 1.959 -14.609 1.614 1 97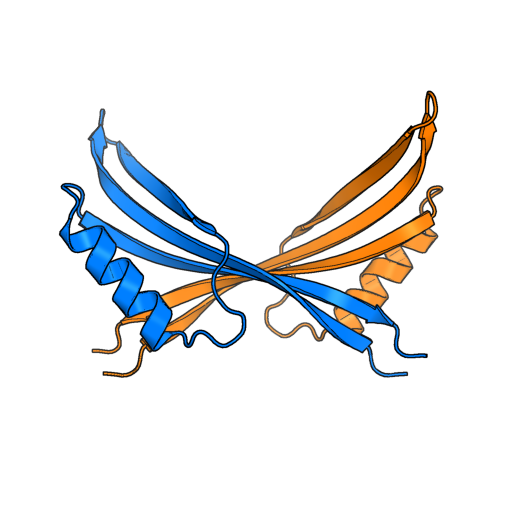.31 29 SER B N 1
ATOM 790 C CA . SER B 1 29 ? 2.27 -13.508 0.708 1 97.31 29 SER B CA 1
ATOM 791 C C . SER B 1 29 ? 3.764 -13.195 0.707 1 97.31 29 SER B C 1
ATOM 793 O O . SER B 1 29 ? 4.391 -13.125 1.767 1 97.31 29 SER B O 1
ATOM 795 N N . LYS B 1 30 ? 4.309 -13.109 -0.42 1 96.62 30 LYS B N 1
ATOM 796 C CA . LYS B 1 30 ? 5.664 -12.594 -0.604 1 96.62 30 LYS B CA 1
ATOM 797 C C . LYS B 1 30 ? 5.645 -11.227 -1.278 1 96.62 30 LYS B C 1
ATOM 799 O O . LYS B 1 30 ? 4.949 -11.031 -2.279 1 96.62 30 LYS B O 1
ATOM 804 N N . THR B 1 31 ? 6.441 -10.375 -0.704 1 97.62 31 THR B N 1
ATOM 805 C CA . THR B 1 31 ? 6.438 -9 -1.194 1 97.62 31 THR B CA 1
ATOM 806 C C . THR B 1 31 ? 7.785 -8.641 -1.813 1 97.62 31 THR B C 1
ATOM 808 O O . THR B 1 31 ? 8.836 -8.953 -1.249 1 97.62 31 THR B O 1
ATOM 811 N N . TYR B 1 32 ? 7.754 -8.047 -2.971 1 95.38 32 TYR B N 1
ATOM 812 C CA . TYR B 1 32 ? 8.914 -7.535 -3.691 1 95.38 32 TYR B CA 1
ATOM 813 C C . TYR B 1 32 ? 8.812 -6.027 -3.885 1 95.38 32 TYR B C 1
ATOM 815 O O . TYR B 1 32 ? 7.852 -5.531 -4.477 1 95.38 32 TYR B O 1
ATOM 823 N N . SER B 1 33 ? 9.789 -5.332 -3.428 1 95.38 33 SER B N 1
ATOM 824 C CA . SER B 1 33 ? 9.781 -3.873 -3.445 1 95.38 33 SER B CA 1
ATOM 825 C C . SER B 1 33 ? 10.711 -3.328 -4.523 1 95.38 33 SER B C 1
ATOM 827 O O . SER B 1 33 ? 11.18 -4.078 -5.387 1 95.38 33 SER B O 1
ATOM 829 N N . HIS B 1 34 ? 10.656 -2.045 -4.711 1 90.94 34 HIS B N 1
ATOM 830 C CA . HIS B 1 34 ? 11.578 -1.317 -5.57 1 90.94 34 HIS B CA 1
ATOM 831 C C . HIS B 1 34 ? 11.266 -1.551 -7.043 1 90.94 34 HIS B C 1
ATOM 833 O O . HIS B 1 34 ? 12.172 -1.671 -7.867 1 90.94 34 HIS B O 1
ATOM 839 N N . LEU B 1 35 ? 10.023 -1.709 -7.402 1 92.62 35 LEU B N 1
ATOM 840 C CA . LEU B 1 35 ? 9.617 -1.715 -8.805 1 92.62 35 LEU B CA 1
ATOM 841 C C . LEU B 1 35 ? 9.727 -0.319 -9.406 1 92.62 35 LEU B C 1
ATOM 843 O O . LEU B 1 35 ? 9.562 0.681 -8.703 1 92.62 35 LEU B O 1
ATOM 847 N N . LYS B 1 36 ? 10.023 -0.317 -10.711 1 91.06 36 LYS B N 1
ATOM 848 C CA . LYS B 1 36 ? 10.094 0.966 -11.406 1 91.06 36 LYS B CA 1
ATOM 849 C C . LYS B 1 36 ? 8.727 1.631 -11.477 1 91.06 36 LYS B C 1
ATOM 851 O O . LYS B 1 36 ? 7.711 0.954 -11.664 1 91.06 36 LYS B O 1
ATOM 856 N N . GLU B 1 37 ? 8.633 2.906 -11.391 1 91.44 37 GLU B N 1
ATOM 857 C CA . GLU B 1 37 ? 7.402 3.678 -11.555 1 91.44 37 GLU B CA 1
ATOM 858 C C . GLU B 1 37 ? 6.766 3.42 -12.922 1 91.44 37 GLU B C 1
ATOM 860 O O . GLU B 1 37 ? 5.543 3.455 -13.055 1 91.44 37 GLU B O 1
ATOM 865 N N . THR B 1 38 ? 7.578 3.094 -13.914 1 94.19 38 THR B N 1
ATOM 866 C CA . THR B 1 38 ? 7.121 2.969 -15.289 1 94.19 38 THR B CA 1
ATOM 867 C C . THR B 1 38 ? 6.734 1.525 -15.602 1 94.19 38 THR B C 1
ATOM 869 O O . THR B 1 38 ? 6.297 1.222 -16.719 1 94.19 38 THR B O 1
ATOM 872 N N . ALA B 1 39 ? 6.953 0.653 -14.656 1 94.5 39 ALA B N 1
ATOM 873 C CA . ALA B 1 39 ? 6.578 -0.739 -14.898 1 94.5 39 ALA B CA 1
ATOM 874 C C . ALA B 1 39 ? 5.09 -0.862 -15.211 1 94.5 39 ALA B C 1
ATOM 876 O O . ALA B 1 39 ? 4.254 -0.299 -14.5 1 94.5 39 ALA B O 1
ATOM 877 N N . THR B 1 40 ? 4.738 -1.634 -16.266 1 94.56 40 THR B N 1
ATOM 878 C CA . THR B 1 40 ? 3.344 -1.856 -16.625 1 94.56 40 THR B CA 1
ATOM 879 C C . THR B 1 40 ? 2.766 -3.033 -15.844 1 94.56 40 THR B C 1
ATOM 881 O O . THR B 1 40 ? 3.51 -3.887 -15.359 1 94.56 40 THR B O 1
ATOM 884 N N . ASP B 1 41 ? 1.447 -3.055 -15.773 1 95.81 41 ASP B N 1
ATOM 885 C CA . ASP B 1 41 ? 0.779 -4.18 -15.133 1 95.81 41 ASP B CA 1
ATOM 886 C C . ASP B 1 41 ? 1.151 -5.5 -15.805 1 95.81 41 ASP B C 1
ATOM 888 O O . ASP B 1 41 ? 1.297 -6.523 -15.141 1 95.81 41 ASP B O 1
ATOM 892 N N . ASP B 1 42 ? 1.312 -5.453 -17.141 1 96.12 42 ASP B N 1
ATOM 893 C CA . ASP B 1 42 ? 1.712 -6.656 -17.859 1 96.12 42 ASP B CA 1
ATOM 894 C C . ASP B 1 42 ? 3.102 -7.121 -17.438 1 96.12 42 ASP B C 1
ATOM 896 O O . ASP B 1 42 ? 3.324 -8.312 -17.219 1 96.12 42 ASP B O 1
ATOM 900 N N . ASP B 1 43 ? 4.035 -6.133 -17.328 1 95.06 43 ASP B N 1
ATOM 901 C CA . ASP B 1 43 ? 5.395 -6.461 -16.922 1 95.06 43 ASP B CA 1
ATOM 902 C C . ASP B 1 43 ? 5.422 -7.031 -15.5 1 95.06 43 ASP B C 1
ATOM 904 O O . ASP B 1 43 ? 6.109 -8.023 -15.234 1 95.06 43 ASP B O 1
ATOM 908 N N . ILE B 1 44 ? 4.695 -6.449 -14.641 1 96.75 44 ILE B N 1
ATOM 909 C CA . ILE B 1 44 ? 4.652 -6.852 -13.242 1 96.75 44 ILE B CA 1
ATOM 910 C C . ILE B 1 44 ? 4.098 -8.266 -13.125 1 96.75 44 ILE B C 1
ATOM 912 O O . ILE B 1 44 ? 4.664 -9.109 -12.422 1 96.75 44 ILE B O 1
ATOM 916 N N . TYR B 1 45 ? 3.076 -8.523 -13.828 1 96.94 45 TYR B N 1
ATOM 917 C CA . TYR B 1 45 ? 2.475 -9.852 -13.766 1 96.94 45 TYR B CA 1
ATOM 918 C C . TYR B 1 45 ? 3.422 -10.906 -14.32 1 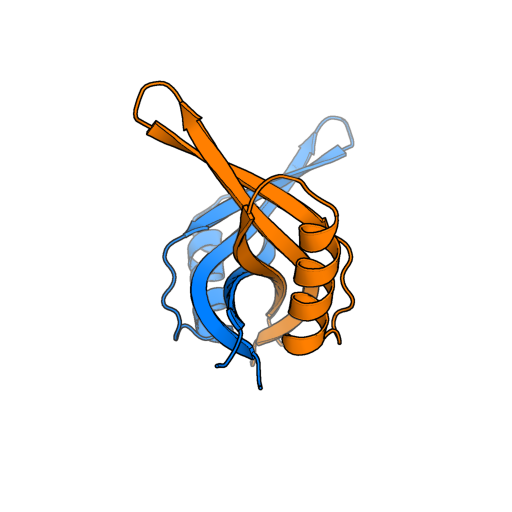96.94 45 TYR B C 1
ATOM 920 O O . TYR B 1 45 ? 3.506 -12.016 -13.789 1 96.94 45 TYR B O 1
ATOM 928 N N . ALA B 1 46 ? 4.055 -10.555 -15.391 1 95.94 46 ALA B N 1
ATOM 929 C CA . ALA B 1 46 ? 5 -11.492 -15.984 1 95.94 46 ALA B CA 1
ATOM 930 C C . ALA B 1 46 ? 6.098 -11.875 -14.992 1 95.94 46 ALA B C 1
ATOM 932 O O . ALA B 1 46 ? 6.504 -13.031 -14.922 1 95.94 46 ALA B O 1
ATOM 933 N N . VAL B 1 47 ? 6.609 -10.914 -14.242 1 95.75 47 VAL B N 1
ATOM 934 C CA . VAL B 1 47 ? 7.621 -11.172 -13.227 1 95.75 47 VAL B CA 1
ATOM 935 C C . VAL B 1 47 ? 7.051 -12.102 -12.156 1 95.75 47 VAL B C 1
ATOM 937 O O . VAL B 1 47 ? 7.703 -13.07 -11.75 1 95.75 47 VAL B O 1
ATOM 940 N N . A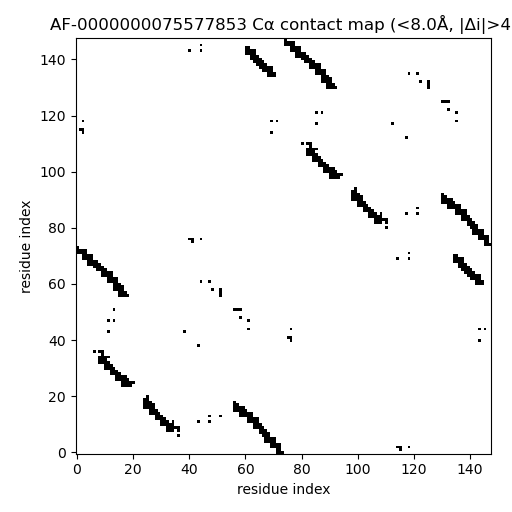LA B 1 48 ? 5.84 -11.812 -11.688 1 97.06 48 ALA B N 1
ATOM 941 C CA . ALA B 1 48 ? 5.176 -12.641 -10.688 1 97.06 48 ALA B CA 1
ATOM 942 C C . ALA B 1 48 ? 5.082 -14.094 -11.148 1 97.06 48 ALA B C 1
ATOM 944 O O . ALA B 1 48 ? 5.359 -15.016 -10.375 1 97.06 48 ALA B O 1
ATOM 945 N N . GLU B 1 49 ? 4.711 -14.219 -12.438 1 95.69 49 GLU B N 1
ATOM 946 C CA . GLU B 1 49 ? 4.586 -15.562 -12.992 1 95.69 49 GLU B CA 1
ATOM 947 C C . GLU B 1 49 ? 5.934 -16.281 -13.008 1 95.69 49 GLU B C 1
ATOM 949 O O . GLU B 1 49 ? 6.012 -17.469 -12.695 1 95.69 49 GLU B O 1
ATOM 954 N N . SER B 1 50 ? 6.895 -15.5 -13.445 1 96.81 50 SER B N 1
ATOM 955 C CA . SER B 1 50 ? 8.234 -16.078 -13.477 1 96.81 50 SER B CA 1
ATOM 956 C C . SER B 1 50 ? 8.68 -16.516 -12.086 1 96.81 50 SER B C 1
ATOM 958 O O . SER B 1 50 ? 9.203 -17.625 -11.914 1 96.81 50 SER B O 1
ATOM 960 N N . LEU B 1 51 ? 8.422 -15.695 -11.102 1 95.62 51 LEU B N 1
ATOM 961 C CA . LEU B 1 51 ? 8.773 -16 -9.719 1 95.62 51 LEU B CA 1
ATOM 962 C C . LEU B 1 51 ? 8.008 -17.219 -9.219 1 95.62 51 LEU B C 1
ATOM 964 O O . LEU B 1 51 ? 8.578 -18.109 -8.586 1 95.62 51 LEU B O 1
ATOM 968 N N . ALA B 1 52 ? 6.773 -17.25 -9.5 1 95 52 ALA B N 1
ATOM 969 C CA . ALA B 1 52 ? 5.902 -18.328 -9.055 1 95 52 ALA B CA 1
ATOM 970 C C . ALA B 1 52 ? 6.34 -19.672 -9.664 1 95 52 ALA B C 1
ATOM 972 O O . ALA B 1 52 ? 6.23 -20.719 -9.023 1 95 52 ALA B O 1
ATOM 973 N N . SER B 1 53 ? 6.801 -19.609 -10.867 1 96.25 53 SER B N 1
ATOM 974 C CA . SER B 1 53 ? 7.188 -20.828 -11.57 1 96.25 53 SER B CA 1
ATOM 975 C C . SER B 1 53 ? 8.391 -21.484 -10.906 1 96.25 53 SER B C 1
ATOM 977 O O . SER B 1 53 ? 8.664 -22.672 -11.141 1 96.25 53 SER B O 1
ATOM 979 N N . LEU B 1 54 ? 9.062 -20.766 -10.039 1 94.5 54 LEU B N 1
ATOM 980 C CA . LEU B 1 54 ? 10.258 -21.266 -9.359 1 94.5 54 LEU B CA 1
ATOM 981 C C . LEU B 1 54 ? 9.914 -21.781 -7.965 1 94.5 54 LEU B C 1
ATOM 983 O O . LEU B 1 54 ? 10.805 -22.188 -7.215 1 94.5 54 LEU B O 1
ATOM 987 N N . GLN B 1 55 ? 8.664 -21.766 -7.617 1 94 55 GLN B N 1
ATOM 988 C CA . GLN B 1 55 ? 8.266 -22.094 -6.258 1 94 55 GLN B CA 1
ATOM 989 C C . GLN B 1 55 ? 7.32 -23.297 -6.238 1 94 55 GLN B C 1
ATOM 991 O O . GLN B 1 55 ? 6.715 -23.641 -7.258 1 94 55 GLN B O 1
ATOM 996 N N . VAL B 1 56 ? 7.242 -23.891 -5.172 1 95.06 56 VAL B N 1
ATOM 997 C CA . VAL B 1 56 ? 6.438 -25.094 -5.027 1 95.06 56 VAL B CA 1
ATOM 998 C C . VAL B 1 56 ? 4.969 -24.719 -4.863 1 95.06 56 VAL B C 1
ATOM 1000 O O . VAL B 1 56 ? 4.094 -25.312 -5.504 1 95.06 56 VAL B O 1
ATOM 1003 N N . PRO B 1 57 ? 4.68 -23.781 -4.004 1 96 57 PRO B N 1
ATOM 1004 C CA . PRO B 1 57 ? 3.262 -23.453 -3.838 1 96 57 PRO B CA 1
ATOM 1005 C C . PRO B 1 57 ? 2.639 -22.875 -5.102 1 96 57 PRO B C 1
ATOM 1007 O O . PRO B 1 57 ? 3.346 -22.297 -5.934 1 96 57 PRO B O 1
ATOM 1010 N N . THR B 1 58 ? 1.299 -22.953 -5.219 1 95.56 58 THR B N 1
ATOM 1011 C CA . THR B 1 58 ? 0.585 -22.422 -6.371 1 95.56 58 THR B CA 1
ATOM 1012 C C . THR B 1 58 ? 0.247 -20.953 -6.16 1 95.56 58 THR B C 1
ATOM 1014 O O . THR B 1 58 ? -0.303 -20.578 -5.121 1 95.56 58 THR B O 1
ATOM 1017 N N . MET B 1 59 ? 0.632 -20.141 -7.152 1 96.69 59 MET B N 1
ATOM 1018 C CA . MET B 1 59 ? 0.278 -18.719 -7.117 1 96.69 59 MET B CA 1
ATOM 1019 C C . MET B 1 59 ? -1.23 -18.531 -7.234 1 96.69 59 MET B C 1
ATOM 1021 O O . MET B 1 59 ? -1.855 -19.062 -8.156 1 96.69 59 MET B O 1
ATOM 1025 N N . GLU B 1 60 ? -1.746 -17.828 -6.262 1 96.19 60 GLU B N 1
ATOM 1026 C CA . GLU B 1 60 ? -3.188 -17.609 -6.262 1 96.19 60 GLU B CA 1
ATOM 1027 C C . GLU B 1 60 ? -3.52 -16.172 -6.684 1 96.19 60 GLU B C 1
ATOM 1029 O O . GLU B 1 60 ? -4.469 -15.953 -7.438 1 96.19 60 GLU B O 1
ATOM 1034 N N . GLU B 1 61 ? -2.822 -15.203 -6.176 1 97.56 61 GLU B N 1
ATOM 1035 C CA . GLU B 1 61 ? -3.115 -13.805 -6.457 1 97.56 61 GLU B CA 1
ATOM 1036 C C . GLU B 1 61 ? -1.832 -13 -6.648 1 97.56 61 GLU B C 1
ATOM 1038 O O . GLU B 1 61 ? -0.804 -13.305 -6.043 1 97.56 61 GLU B O 1
ATOM 1043 N N . VAL B 1 62 ? -1.96 -11.992 -7.5 1 98.25 62 VAL B N 1
ATOM 1044 C CA . VAL B 1 62 ? -0.933 -10.969 -7.688 1 98.25 62 VAL B CA 1
ATOM 1045 C C . VAL B 1 62 ? -1.507 -9.594 -7.363 1 98.25 62 VAL B C 1
ATOM 1047 O O . VAL B 1 62 ? -2.486 -9.164 -7.977 1 98.25 62 VAL B O 1
ATOM 1050 N N . ILE B 1 63 ? -0.912 -8.938 -6.367 1 98.19 63 ILE B N 1
ATOM 1051 C CA . ILE B 1 63 ? -1.421 -7.652 -5.898 1 98.19 63 ILE B CA 1
ATOM 1052 C C . ILE B 1 63 ? -0.343 -6.582 -6.055 1 98.19 63 ILE B C 1
ATOM 1054 O O . ILE B 1 63 ? 0.812 -6.797 -5.68 1 98.19 63 ILE B O 1
ATOM 1058 N N . LYS B 1 64 ? -0.703 -5.484 -6.695 1 97.44 64 LYS B N 1
ATOM 1059 C CA . LYS B 1 64 ? 0.139 -4.297 -6.809 1 97.44 64 LYS B CA 1
ATOM 1060 C C . LYS B 1 64 ? -0.223 -3.264 -5.742 1 97.44 64 LYS B C 1
ATOM 1062 O O . LYS B 1 64 ? -1.397 -2.934 -5.566 1 97.44 64 LYS B O 1
ATOM 1067 N N . ILE B 1 65 ? 0.774 -2.836 -5.023 1 97.5 65 ILE B N 1
ATOM 1068 C CA . ILE B 1 65 ? 0.586 -1.812 -4 1 97.5 65 ILE B CA 1
ATOM 1069 C C . ILE B 1 65 ? 1.38 -0.562 -4.371 1 97.5 65 ILE B C 1
ATOM 1071 O O . ILE B 1 65 ? 2.602 -0.618 -4.527 1 97.5 65 ILE B O 1
ATOM 1075 N N . GLU B 1 66 ? 0.72 0.551 -4.504 1 96.75 66 GLU B N 1
ATOM 1076 C CA . GLU B 1 66 ? 1.36 1.809 -4.875 1 96.75 66 GLU B CA 1
ATOM 1077 C C . GLU B 1 66 ? 1.176 2.863 -3.787 1 96.75 66 GLU B C 1
ATOM 1079 O O . GLU B 1 66 ? 0.081 3.016 -3.242 1 96.75 66 GLU B O 1
ATOM 1084 N N . SER B 1 67 ? 2.273 3.457 -3.438 1 97.62 67 SER B N 1
ATOM 1085 C CA . SER B 1 67 ? 2.248 4.598 -2.529 1 97.62 67 SER B CA 1
ATOM 1086 C C . SER B 1 67 ? 2.533 5.898 -3.271 1 97.62 67 SER B C 1
ATOM 1088 O O . SER B 1 67 ? 3.525 6.004 -3.996 1 97.62 67 SER B O 1
ATOM 1090 N N . THR B 1 68 ? 1.745 6.871 -3.033 1 97.19 68 THR B N 1
ATOM 1091 C CA . THR B 1 68 ? 1.833 8.156 -3.719 1 97.19 68 THR B CA 1
ATOM 1092 C C . THR B 1 68 ? 1.747 9.305 -2.723 1 97.19 68 THR B C 1
ATOM 1094 O O . THR B 1 68 ? 0.881 9.312 -1.847 1 97.19 68 THR B O 1
ATOM 1097 N N . LEU B 1 69 ? 2.691 10.234 -2.855 1 98.19 69 LEU B N 1
ATOM 1098 C CA . LEU B 1 69 ? 2.66 11.453 -2.055 1 98.19 69 LEU B CA 1
ATOM 1099 C C . LEU B 1 69 ? 1.705 12.477 -2.66 1 98.19 69 LEU B C 1
ATOM 1101 O O . LEU B 1 69 ? 1.769 12.758 -3.859 1 98.19 69 LEU B O 1
ATOM 1105 N N . LEU B 1 70 ? 0.833 12.977 -1.873 1 98 70 LEU B N 1
ATOM 1106 C CA . LEU B 1 70 ? -0.055 14.047 -2.316 1 98 70 LEU B CA 1
ATOM 1107 C C . LEU B 1 70 ? 0.464 15.406 -1.861 1 98 70 LEU B C 1
ATOM 1109 O O . LEU B 1 70 ? 0.76 15.602 -0.68 1 98 70 LEU B O 1
ATOM 1113 N N . ILE B 1 71 ? 0.568 16.297 -2.797 1 96.31 71 ILE B N 1
ATOM 1114 C CA . ILE B 1 71 ? 1.148 17.609 -2.541 1 96.31 71 ILE B CA 1
ATOM 1115 C C . ILE B 1 71 ? 0.145 18.688 -2.916 1 96.31 71 ILE B C 1
ATOM 1117 O O . ILE B 1 71 ? -0.308 18.766 -4.062 1 96.31 71 ILE B O 1
ATOM 1121 N N . PRO B 1 72 ? -0.226 19.422 -1.861 1 89.44 72 PRO B N 1
ATOM 1122 C CA . PRO B 1 72 ? -1.125 20.531 -2.213 1 89.44 72 PRO B CA 1
ATOM 1123 C C . PRO B 1 72 ? -0.497 21.516 -3.201 1 89.44 72 PRO B C 1
ATOM 1125 O O . PRO B 1 72 ? 0.687 21.844 -3.086 1 89.44 72 PRO B O 1
ATOM 1128 N N . GLY B 1 73 ? -1.206 21.594 -4.352 1 78 73 GLY B N 1
ATOM 1129 C CA . GLY B 1 73 ? -0.741 22.594 -5.293 1 78 73 GLY B CA 1
ATOM 1130 C C . GLY B 1 73 ? -0.777 24 -4.727 1 78 73 GLY B C 1
ATOM 1131 O O . GLY B 1 73 ? -1.553 24.281 -3.812 1 78 73 GLY B O 1
ATOM 1132 N N . VAL B 1 74 ? 0.315 24.703 -4.898 1 60.09 74 VAL B N 1
ATOM 1133 C CA . VAL B 1 74 ? 0.35 26.109 -4.531 1 60.09 74 VAL B CA 1
ATOM 1134 C C . VAL B 1 74 ? -0.695 26.875 -5.332 1 60.09 74 VAL B C 1
ATOM 1136 O O . VAL B 1 74 ? -1.021 26.5 -6.465 1 60.09 74 VAL B O 1
#

Sequence (148 aa):
MPVTTDFLSNKLQVRSNYGVVDGKEVIKSKTYSHLKETATDDDIYAVAESLASLQVPTMEEVIKIESTLLIPGVMPVTTDFLSNKLQVRSNYGVVDGKEVIKSKTYSHLKETATDDDIYAVAESLASLQVPTMEEVIKIESTLLIPGV

Solvent-accessible surface area (backbone atoms only — not comparable to full-atom values): 8364 Å² total; per-residue (Å²): 106,68,55,44,75,41,86,70,50,33,34,43,34,41,30,26,39,74,47,71,57,97,89,34,76,39,75,49,74,46,77,46,69,81,51,62,90,82,62,45,70,55,57,52,49,51,50,51,50,57,55,38,71,74,45,86,48,48,70,72,46,40,34,40,36,36,34,32,35,54,38,80,37,117,108,67,55,43,76,42,89,69,48,35,34,40,34,42,28,26,38,72,48,69,56,95,88,36,77,40,75,48,74,47,77,46,70,82,52,63,89,80,64,45,70,56,58,52,48,50,49,52,50,56,55,38,71,76,46,88,46,48,73,72,46,41,32,42,36,38,35,32,36,54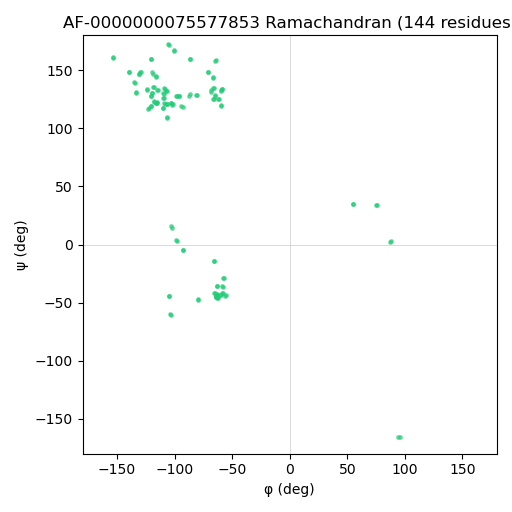,38,80,38,119

Foldseek 3Di:
DDKDKDWDWKKKKWWFWPQDDPNHTDIDIDMDIDDDPPQDPVNSVVVSVVVQVPDDTHTDDIDMDTDMDIDDDD/DDKDKDWDWKKKKWKFWPQDDPNHTDIDIDMDIDDDPPQDPVNSVVVSVVVQVPDDTHTDDIDMDTDMDIDDDD

Radius of gyration: 18.48 Å; Cα contacts (8 Å, |Δi|>4): 305; chains: 2; bounding box: 32×55×46 Å

Organism: Acetobacterium woodii (strain ATCC 29683 / DSM 1030 / JCM 2381 / KCTC 1655 / WB1) (NCBI:txid931626)

pLDDT: mean 94.75, std 5.61, range [60.06, 98.25]